Protein AF-A0A965HZ89-F1 (afdb_monomer_lite)

Sequence (149 aa):
MLPIAFQNLLEELGVTNSDVTEIRVCLGPGGFTALRSGLAYAQGLAFGLNIPVTTTTLFHLCHTNEGELLGFAQGERDIIEAVPHKDGFLKEPHLRAQKESQARRINEDENLHPRAFFQSQALTLPIKPLYVRPPDAIAPALPPWLTQT

Structure (mmCIF, N/CA/C/O backbone):
data_AF-A0A965HZ89-F1
#
_entry.id   AF-A0A965HZ89-F1
#
loop_
_atom_site.group_PDB
_atom_site.id
_atom_site.type_symbol
_atom_site.label_atom_id
_atom_site.label_alt_id
_atom_site.label_comp_id
_atom_site.label_asym_id
_atom_site.label_entity_id
_atom_site.label_seq_id
_atom_site.pdbx_PDB_ins_code
_atom_site.Cartn_x
_atom_site.Cartn_y
_atom_site.Cartn_z
_atom_site.occupancy
_atom_site.B_iso_or_equiv
_atom_site.auth_seq_id
_atom_site.auth_comp_id
_atom_site.auth_asym_id
_atom_site.auth_atom_id
_atom_site.pdbx_PDB_model_num
ATOM 1 N N . MET A 1 1 ? 4.949 14.058 5.095 1.00 77.00 1 MET A N 1
ATOM 2 C CA . MET A 1 1 ? 5.198 12.779 5.808 1.00 77.00 1 MET A CA 1
ATOM 3 C C . MET A 1 1 ? 3.875 12.038 5.973 1.00 77.00 1 MET A C 1
ATOM 5 O O . MET A 1 1 ? 2.876 12.717 6.173 1.00 77.00 1 MET A O 1
ATOM 9 N N . LEU A 1 2 ? 3.858 10.697 5.899 1.00 87.62 2 LEU A N 1
ATOM 10 C CA . LEU A 1 2 ? 2.628 9.878 5.948 1.00 87.62 2 LEU A CA 1
ATOM 11 C C . LEU A 1 2 ? 1.694 10.174 7.145 1.00 87.62 2 LEU A C 1
ATOM 13 O O . LEU A 1 2 ? 0.505 10.338 6.897 1.00 87.62 2 LEU A O 1
ATOM 17 N N . PRO A 1 3 ? 2.185 10.350 8.392 1.00 91.06 3 PRO A N 1
ATOM 18 C CA . PRO A 1 3 ? 1.315 10.673 9.527 1.00 91.06 3 PRO A CA 1
ATOM 19 C C . PRO A 1 3 ? 0.528 11.978 9.360 1.00 91.06 3 PRO A C 1
ATOM 21 O O . PRO A 1 3 ? -0.662 12.019 9.642 1.00 91.06 3 PRO A O 1
ATOM 24 N N . ILE A 1 4 ? 1.185 13.029 8.857 1.00 93.88 4 ILE A N 1
ATOM 25 C CA . ILE A 1 4 ? 0.552 14.338 8.632 1.00 93.88 4 ILE A CA 1
ATOM 26 C C . ILE A 1 4 ? -0.484 14.232 7.510 1.00 93.88 4 ILE A C 1
ATOM 28 O O . ILE A 1 4 ? -1.576 14.767 7.627 1.00 93.88 4 ILE A O 1
ATOM 32 N N . ALA A 1 5 ? -0.161 13.509 6.433 1.00 91.88 5 ALA A N 1
ATOM 33 C CA . ALA A 1 5 ? -1.090 13.318 5.322 1.00 91.88 5 ALA A CA 1
ATOM 34 C C . ALA A 1 5 ? -2.357 12.562 5.753 1.00 91.88 5 ALA A C 1
ATOM 36 O O . ALA A 1 5 ? -3.450 12.930 5.343 1.00 91.88 5 ALA A O 1
ATOM 37 N N . PHE A 1 6 ? -2.211 11.537 6.599 1.00 93.19 6 PHE A N 1
ATOM 38 C CA . PHE A 1 6 ? -3.346 10.811 7.163 1.00 93.19 6 PHE A CA 1
ATOM 39 C C . PHE A 1 6 ? -4.216 11.716 8.042 1.00 93.19 6 PHE A C 1
ATOM 41 O O . PHE A 1 6 ? -5.422 11.770 7.837 1.00 93.19 6 PHE A O 1
ATOM 48 N N . GLN A 1 7 ? -3.608 12.480 8.954 1.00 94.00 7 GLN A N 1
ATOM 49 C CA . GLN A 1 7 ? -4.340 13.400 9.827 1.00 94.00 7 GLN A CA 1
ATOM 50 C C . GLN A 1 7 ? -5.113 14.461 9.029 1.00 94.00 7 GLN A C 1
ATOM 52 O O . GLN A 1 7 ? -6.307 14.642 9.249 1.00 94.00 7 GLN A O 1
ATOM 57 N N . ASN A 1 8 ? -4.459 15.098 8.054 1.00 96.06 8 ASN A N 1
ATOM 58 C CA . ASN A 1 8 ? -5.096 16.098 7.198 1.00 96.06 8 ASN A CA 1
ATOM 59 C C . ASN A 1 8 ? -6.284 15.513 6.418 1.00 96.06 8 ASN A C 1
ATOM 61 O O . ASN A 1 8 ? -7.292 16.188 6.248 1.00 96.06 8 ASN A O 1
ATOM 65 N N . LEU A 1 9 ? -6.177 14.262 5.956 1.00 93.44 9 LEU A N 1
ATOM 66 C CA . LEU A 1 9 ? -7.258 13.589 5.236 1.00 93.44 9 LEU A CA 1
ATOM 67 C C . LEU A 1 9 ? -8.475 13.339 6.135 1.00 93.44 9 LEU A C 1
ATOM 69 O O . LEU A 1 9 ? -9.606 13.521 5.694 1.00 93.44 9 LEU A O 1
ATOM 73 N N . LEU A 1 10 ? -8.260 12.926 7.387 1.00 95.06 10 LEU A N 1
ATOM 74 C CA . LEU A 1 10 ? -9.357 12.756 8.343 1.00 95.06 10 LEU A CA 1
ATOM 75 C C . LEU A 1 10 ? -10.061 14.090 8.619 1.00 95.06 10 LEU A C 1
ATOM 77 O O . LEU A 1 10 ? -11.289 14.143 8.624 1.00 95.06 10 LEU A O 1
ATOM 81 N N . GLU A 1 11 ? -9.287 15.167 8.782 1.00 96.44 11 GLU A N 1
ATOM 82 C CA . GLU A 1 11 ? -9.807 16.523 8.985 1.00 96.44 11 GLU A CA 1
ATOM 83 C C . GLU A 1 11 ? -10.619 17.020 7.784 1.00 96.44 11 GLU A C 1
ATOM 85 O O . GLU A 1 11 ? -11.724 17.528 7.967 1.00 96.44 11 GLU A O 1
ATOM 90 N N . GLU A 1 12 ? -10.116 16.829 6.562 1.00 96.12 12 GLU A N 1
ATOM 91 C CA . GLU A 1 12 ? -10.808 17.206 5.323 1.00 96.12 12 GLU A CA 1
ATOM 92 C C . GLU A 1 12 ? -12.141 16.464 5.157 1.00 96.12 12 GLU A C 1
ATOM 94 O O . GLU A 1 12 ? -13.137 17.044 4.725 1.00 96.12 12 GLU A O 1
ATOM 99 N N . LEU A 1 13 ? -12.176 15.186 5.539 1.00 93.94 13 LEU A N 1
ATOM 100 C CA . LEU A 1 13 ? -13.372 14.348 5.470 1.00 93.94 13 LEU A CA 1
ATOM 101 C C . LEU A 1 13 ? -14.311 14.523 6.677 1.00 93.94 13 LEU A C 1
ATOM 103 O O . LEU A 1 13 ? -15.416 13.981 6.663 1.00 93.94 13 LEU A O 1
ATOM 107 N N . GLY A 1 14 ? -13.896 15.258 7.714 1.00 96.06 14 GLY A N 1
ATOM 108 C CA . GLY A 1 14 ? -14.662 15.424 8.951 1.00 96.06 14 GLY A CA 1
ATOM 109 C C . GLY A 1 14 ? -14.866 14.119 9.730 1.00 96.06 14 GLY A C 1
ATOM 110 O O . GLY A 1 14 ? -15.857 13.985 10.447 1.00 96.06 14 GLY A O 1
ATOM 111 N N . VAL A 1 15 ? -13.956 13.155 9.573 1.00 96.06 15 VAL A N 1
ATOM 112 C CA . VAL A 1 15 ? -14.000 11.845 10.237 1.00 96.06 15 VAL A CA 1
ATOM 113 C C . VAL A 1 15 ? -12.877 11.719 11.261 1.00 96.06 15 VAL A C 1
ATOM 115 O O . VAL A 1 15 ? -11.943 12.516 11.317 1.00 96.06 15 VAL A O 1
ATOM 118 N N . THR A 1 16 ? -12.964 10.697 12.097 1.00 95.31 16 THR A N 1
ATOM 119 C CA . THR A 1 16 ? -11.996 10.400 13.148 1.00 95.31 16 THR A CA 1
ATOM 120 C C . THR A 1 16 ? -11.308 9.063 12.901 1.00 95.31 16 THR A C 1
ATOM 122 O O . THR A 1 16 ? -11.727 8.252 12.078 1.00 95.31 16 THR A O 1
ATOM 125 N N . ASN A 1 17 ? -10.263 8.791 13.681 1.00 94.00 17 ASN A N 1
ATOM 126 C CA . ASN A 1 17 ? -9.600 7.488 13.705 1.00 94.00 17 ASN A CA 1
ATOM 127 C C . ASN A 1 17 ? -10.574 6.313 13.911 1.00 94.00 17 ASN A C 1
ATOM 129 O O . ASN A 1 17 ? -10.344 5.236 13.370 1.00 94.00 17 ASN A O 1
ATOM 133 N N . SER A 1 18 ? -11.651 6.520 14.674 1.00 94.25 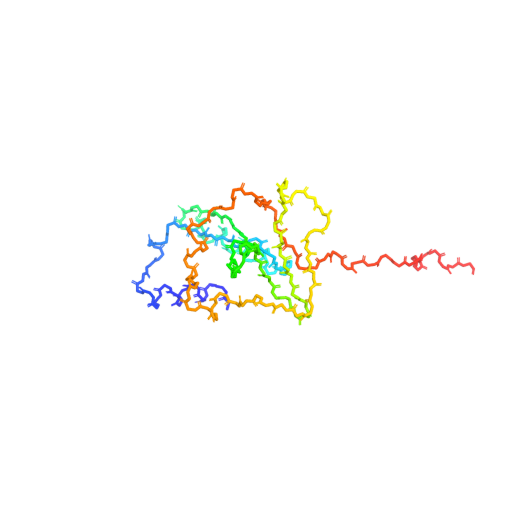18 SER A N 1
ATOM 134 C CA . SER A 1 18 ? -12.654 5.491 14.980 1.00 94.25 18 SER A CA 1
ATOM 135 C C . SER A 1 18 ? -13.523 5.115 13.779 1.00 94.25 18 SER A C 1
ATOM 137 O O . SER A 1 18 ? -14.130 4.049 13.779 1.00 94.25 18 SER A O 1
ATOM 139 N N . ASP A 1 19 ? -13.586 5.979 12.764 1.00 95.19 19 ASP A N 1
ATOM 140 C CA . ASP A 1 19 ? -14.363 5.751 11.543 1.00 95.19 19 ASP A CA 1
ATOM 141 C C . ASP A 1 19 ? -13.583 4.917 10.513 1.00 95.19 19 ASP A C 1
ATOM 143 O O . ASP A 1 19 ? -14.142 4.445 9.521 1.00 95.19 19 ASP A O 1
ATOM 147 N N . VAL A 1 20 ? -12.283 4.704 10.740 1.00 93.81 20 VAL A N 1
ATOM 148 C CA . VAL A 1 20 ? -11.438 3.874 9.883 1.00 93.81 20 VAL A CA 1
ATOM 149 C C . VAL A 1 20 ? -11.619 2.411 10.272 1.00 93.81 20 VAL A C 1
ATOM 151 O O . VAL A 1 20 ? -11.245 2.002 11.364 1.00 93.81 20 VAL A O 1
ATOM 154 N N . THR A 1 21 ? -12.156 1.601 9.360 1.00 93.88 21 THR A N 1
ATOM 155 C CA . THR A 1 21 ? -12.463 0.182 9.624 1.00 93.88 21 THR A CA 1
ATOM 156 C C . THR A 1 21 ? -11.462 -0.799 9.015 1.00 93.88 21 THR A C 1
ATOM 158 O O . THR A 1 21 ? -11.471 -1.978 9.355 1.00 93.88 21 THR A O 1
ATOM 161 N N . GLU A 1 22 ? -10.626 -0.349 8.079 1.00 90.56 22 GLU A N 1
ATOM 162 C CA . GLU A 1 22 ? -9.672 -1.179 7.336 1.00 90.56 22 GLU A CA 1
ATOM 163 C C . GLU A 1 22 ? -8.576 -0.292 6.731 1.00 90.56 22 GLU A C 1
ATOM 165 O O . GLU A 1 22 ? -8.849 0.823 6.285 1.00 90.56 22 GLU A O 1
ATOM 170 N N . ILE A 1 23 ? -7.346 -0.806 6.647 1.00 90.00 23 ILE A N 1
ATOM 171 C CA . ILE A 1 23 ? -6.281 -0.192 5.844 1.00 90.00 23 ILE A CA 1
ATOM 172 C C . ILE A 1 23 ? -5.922 -1.125 4.693 1.00 90.00 23 ILE A C 1
ATOM 174 O O . ILE A 1 23 ? -5.469 -2.248 4.907 1.00 90.00 23 ILE A O 1
ATOM 178 N N . ARG A 1 24 ? -6.067 -0.648 3.455 1.00 86.25 24 ARG A N 1
ATOM 179 C CA . ARG A 1 24 ? -5.683 -1.405 2.260 1.00 86.25 24 ARG A CA 1
ATOM 180 C C . ARG A 1 24 ? -4.394 -0.861 1.660 1.00 86.25 24 ARG A C 1
ATOM 182 O O . ARG A 1 24 ? -4.320 0.308 1.292 1.00 86.25 24 ARG A O 1
ATOM 189 N N . VAL A 1 25 ? -3.385 -1.719 1.532 1.00 85.12 25 VAL A N 1
ATOM 190 C CA . VAL A 1 25 ? -2.057 -1.352 1.019 1.00 85.12 25 VAL A CA 1
ATOM 191 C C . VAL A 1 25 ? -1.870 -1.861 -0.406 1.00 85.12 25 VAL A C 1
ATOM 193 O O . VAL A 1 25 ? -2.094 -3.035 -0.700 1.00 85.12 25 VAL A O 1
ATOM 196 N N . CYS A 1 26 ? -1.403 -0.984 -1.294 1.00 80.38 26 CYS A N 1
ATOM 197 C CA . CYS A 1 26 ? -0.944 -1.384 -2.617 1.00 80.38 26 CYS A CA 1
ATOM 198 C C . CYS A 1 26 ? 0.440 -2.048 -2.531 1.00 80.38 26 CYS A C 1
ATOM 200 O O . CYS A 1 26 ? 1.392 -1.430 -2.057 1.00 80.38 26 CYS A O 1
ATOM 202 N N . LEU A 1 27 ? 0.575 -3.274 -3.035 1.00 78.75 27 LEU A N 1
ATOM 203 C CA . LEU A 1 27 ? 1.840 -4.013 -3.106 1.00 78.75 27 LEU A CA 1
ATOM 204 C C . LEU A 1 27 ? 2.621 -3.773 -4.406 1.00 78.75 27 LEU A C 1
ATOM 206 O O . LEU A 1 27 ? 3.637 -4.422 -4.641 1.00 78.75 27 LEU A O 1
ATOM 210 N N . GLY A 1 28 ? 2.187 -2.819 -5.227 1.00 73.31 28 GLY A N 1
ATOM 211 C CA . GLY A 1 28 ? 2.886 -2.394 -6.433 1.00 73.31 28 GLY A CA 1
ATOM 212 C C . GLY A 1 28 ? 2.160 -2.749 -7.733 1.00 73.31 28 GLY A C 1
ATOM 213 O O . GLY A 1 28 ? 0.992 -3.146 -7.688 1.00 73.31 28 GLY A O 1
ATOM 214 N N . PRO A 1 29 ? 2.830 -2.589 -8.888 1.00 72.31 29 PRO A N 1
ATOM 215 C CA . PRO A 1 29 ? 4.255 -2.256 -9.032 1.00 72.31 29 PRO A CA 1
ATOM 216 C C . PRO A 1 29 ? 4.680 -0.923 -8.390 1.00 72.31 29 PRO A C 1
ATOM 218 O O . PRO A 1 29 ? 3.992 0.082 -8.511 1.00 72.31 29 PRO A O 1
ATOM 221 N N . GLY A 1 30 ? 5.811 -0.903 -7.678 1.00 74.56 30 GLY A N 1
ATOM 222 C CA . GLY A 1 30 ? 6.348 0.321 -7.067 1.00 74.56 30 GLY A CA 1
ATOM 223 C C . GLY A 1 30 ? 7.835 0.254 -6.706 1.00 74.56 30 GLY A C 1
ATOM 224 O O . GLY A 1 30 ? 8.512 -0.754 -6.921 1.00 74.56 30 GLY A O 1
ATOM 225 N N . GLY A 1 31 ? 8.361 1.350 -6.153 1.00 74.75 31 GLY A N 1
ATOM 226 C CA . GLY A 1 31 ? 9.737 1.409 -5.655 1.00 74.75 31 GLY A CA 1
ATOM 227 C C . GLY A 1 31 ? 9.929 0.555 -4.397 1.00 74.75 31 GLY A C 1
ATOM 228 O O . GLY A 1 31 ? 9.095 0.582 -3.493 1.00 74.75 31 GLY A O 1
ATOM 229 N N . PHE A 1 32 ? 11.049 -0.170 -4.313 1.00 76.62 32 PHE A N 1
ATOM 230 C CA . PHE A 1 32 ? 11.348 -1.095 -3.211 1.00 76.62 32 PHE A CA 1
ATOM 231 C C . PHE A 1 32 ? 11.228 -0.451 -1.823 1.00 76.62 32 PHE A C 1
ATOM 233 O O . PHE A 1 32 ? 10.529 -0.968 -0.949 1.00 76.62 32 PHE A O 1
ATOM 240 N N . THR A 1 33 ? 11.870 0.706 -1.641 1.00 81.50 33 THR A N 1
ATOM 241 C CA . THR A 1 33 ? 11.854 1.451 -0.377 1.00 81.50 33 THR A CA 1
ATOM 242 C C . THR A 1 33 ? 10.454 1.959 -0.051 1.00 81.50 33 THR A C 1
ATOM 244 O O . THR A 1 33 ? 9.968 1.747 1.056 1.00 81.50 33 TH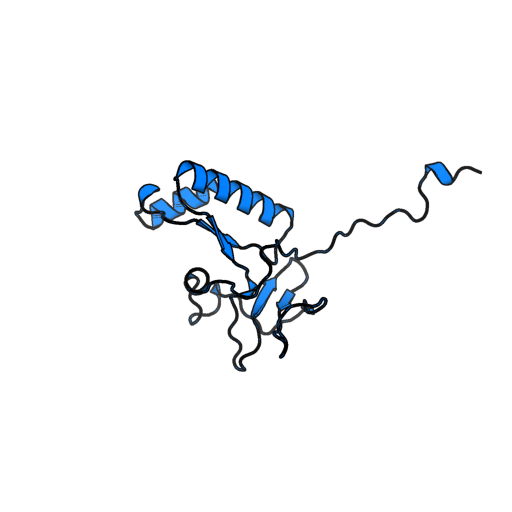R A O 1
ATOM 247 N N . ALA A 1 34 ? 9.772 2.566 -1.026 1.00 82.00 34 ALA A N 1
ATOM 248 C CA . ALA A 1 34 ? 8.449 3.151 -0.830 1.00 82.00 34 ALA A CA 1
ATOM 249 C C . ALA A 1 34 ? 7.403 2.100 -0.428 1.00 82.00 34 ALA A C 1
ATOM 251 O O . ALA A 1 34 ? 6.665 2.316 0.531 1.00 82.00 34 ALA A O 1
ATOM 252 N N . LEU A 1 35 ? 7.383 0.942 -1.101 1.00 84.06 35 LEU A N 1
ATOM 253 C CA . LEU A 1 35 ? 6.448 -0.142 -0.787 1.00 84.06 35 LEU A CA 1
ATOM 254 C C . LEU A 1 35 ? 6.662 -0.690 0.629 1.00 84.06 35 LEU A C 1
ATOM 256 O O . LEU A 1 35 ? 5.698 -0.910 1.359 1.00 84.06 35 LEU A O 1
ATOM 260 N N . ARG A 1 36 ? 7.920 -0.875 1.049 1.00 85.81 36 ARG A N 1
ATOM 261 C CA . ARG A 1 36 ? 8.231 -1.375 2.397 1.00 85.81 36 ARG A CA 1
ATOM 262 C C . ARG A 1 36 ? 7.902 -0.360 3.483 1.00 85.81 36 ARG A C 1
ATOM 264 O O . ARG A 1 36 ? 7.267 -0.722 4.468 1.00 85.81 36 ARG A O 1
ATOM 271 N N . SER A 1 37 ? 8.303 0.898 3.306 1.00 89.31 37 SER A N 1
ATOM 272 C CA . SER A 1 37 ? 8.006 1.955 4.275 1.00 89.31 37 SER A CA 1
ATOM 273 C C . SER A 1 37 ? 6.503 2.221 4.385 1.00 89.31 37 SER A C 1
ATOM 275 O O . SER A 1 37 ? 6.002 2.398 5.492 1.00 89.31 37 SER A O 1
ATOM 277 N N . GLY A 1 38 ? 5.772 2.192 3.265 1.00 89.69 38 GLY A N 1
ATOM 278 C CA . GLY A 1 38 ? 4.315 2.327 3.248 1.00 89.69 38 GLY A CA 1
ATOM 279 C C . GLY A 1 38 ? 3.609 1.179 3.971 1.00 89.69 38 GLY A C 1
ATOM 280 O O . GLY A 1 38 ? 2.754 1.429 4.818 1.00 89.69 38 GLY A O 1
ATOM 281 N N . LEU A 1 39 ? 4.012 -0.070 3.706 1.00 90.56 39 LEU A N 1
ATOM 282 C CA . LEU A 1 39 ? 3.464 -1.242 4.394 1.00 90.56 39 LEU A CA 1
ATOM 283 C C . LEU A 1 39 ? 3.751 -1.211 5.902 1.00 90.56 39 LEU A C 1
ATOM 285 O O . LEU A 1 39 ? 2.846 -1.460 6.693 1.00 90.56 39 LEU A O 1
ATOM 289 N N . ALA A 1 40 ? 4.974 -0.858 6.307 1.00 92.69 40 ALA A N 1
ATOM 290 C CA . ALA A 1 40 ? 5.339 -0.751 7.719 1.00 92.69 40 ALA A CA 1
ATOM 291 C C . ALA A 1 40 ? 4.508 0.318 8.451 1.00 92.69 40 ALA A C 1
ATOM 293 O O . ALA A 1 40 ? 4.025 0.076 9.557 1.00 92.69 40 ALA A O 1
ATOM 294 N N . TYR A 1 41 ? 4.292 1.480 7.822 1.00 94.56 41 TYR A N 1
ATOM 295 C CA . TYR A 1 41 ? 3.424 2.522 8.372 1.00 94.56 41 TYR A CA 1
ATOM 296 C C . TYR A 1 41 ? 1.974 2.040 8.518 1.00 94.56 41 TYR A C 1
ATOM 298 O O . TYR A 1 41 ? 1.387 2.192 9.586 1.00 94.56 41 TYR A O 1
ATOM 306 N N . ALA A 1 42 ? 1.418 1.410 7.478 1.00 93.50 42 ALA A N 1
ATOM 307 C CA . ALA A 1 42 ? 0.060 0.873 7.496 1.00 93.50 42 ALA A CA 1
ATOM 308 C C . ALA A 1 42 ? -0.139 -0.183 8.593 1.00 93.50 42 ALA A C 1
ATOM 310 O O . ALA A 1 42 ? -1.148 -0.154 9.290 1.00 93.50 42 ALA A O 1
ATOM 311 N N . GLN A 1 43 ? 0.834 -1.078 8.786 1.00 94.12 43 GLN A N 1
ATOM 312 C CA . GLN A 1 43 ? 0.807 -2.070 9.862 1.00 94.12 43 GLN A CA 1
ATOM 313 C C . GLN A 1 43 ? 0.827 -1.416 11.247 1.00 94.12 43 GLN A C 1
ATOM 315 O O . GLN A 1 43 ? 0.032 -1.794 12.103 1.00 94.12 43 GLN A O 1
ATOM 320 N N . GLY A 1 44 ? 1.694 -0.422 11.463 1.00 95.81 44 GLY A N 1
ATOM 321 C CA . GLY A 1 44 ? 1.754 0.306 12.733 1.00 95.81 44 GLY A CA 1
ATOM 322 C C . GLY A 1 44 ? 0.464 1.070 13.037 1.00 95.81 44 GLY A C 1
ATOM 323 O O . GLY A 1 44 ? -0.026 1.031 14.164 1.00 95.81 44 GLY A O 1
ATOM 324 N N . LEU A 1 45 ? -0.120 1.715 12.024 1.00 95.62 45 LEU A N 1
ATOM 325 C CA . LEU A 1 45 ? -1.383 2.436 12.160 1.00 95.62 45 LEU A CA 1
ATOM 326 C C . LEU A 1 45 ? -2.550 1.480 12.441 1.00 95.62 45 LEU A C 1
ATOM 328 O O . LEU A 1 45 ? -3.288 1.686 13.399 1.00 95.62 45 LEU A O 1
ATOM 332 N N . ALA A 1 46 ? -2.682 0.404 11.664 1.00 96.00 46 ALA A N 1
ATOM 333 C CA . ALA A 1 46 ? -3.729 -0.596 11.859 1.00 96.00 46 ALA A CA 1
ATOM 334 C C . ALA A 1 46 ? -3.635 -1.286 13.224 1.00 96.00 46 ALA A C 1
ATOM 336 O O . ALA A 1 46 ? -4.659 -1.537 13.854 1.00 96.00 46 ALA A O 1
ATOM 337 N N . PHE A 1 47 ? -2.414 -1.545 13.704 1.00 96.44 47 PHE A N 1
ATOM 338 C CA . PHE A 1 47 ? -2.178 -2.056 15.051 1.00 96.44 47 PHE A CA 1
ATOM 339 C C . PHE A 1 47 ? -2.703 -1.089 16.119 1.00 96.44 47 PHE A C 1
ATOM 341 O O . PHE A 1 47 ? -3.420 -1.512 17.021 1.00 96.44 47 PHE A O 1
ATOM 348 N N . GLY A 1 48 ? -2.401 0.209 15.996 1.00 95.81 48 GLY A N 1
ATOM 349 C CA . GLY A 1 48 ? -2.895 1.231 16.925 1.00 95.81 48 GLY A CA 1
ATOM 350 C C . GLY A 1 48 ? -4.416 1.417 16.895 1.00 95.81 48 GLY A C 1
ATOM 351 O O . GLY A 1 48 ? -5.004 1.760 17.917 1.00 95.81 48 GLY A O 1
ATOM 352 N N . LEU A 1 49 ? -5.050 1.166 15.747 1.00 95.69 49 LEU A N 1
ATOM 353 C CA . LEU A 1 49 ? -6.500 1.281 15.551 1.00 95.69 49 LEU A CA 1
ATOM 354 C C . LEU A 1 49 ? -7.265 -0.033 15.787 1.00 95.69 49 LEU A C 1
ATOM 356 O O . LEU A 1 49 ? -8.490 -0.020 15.825 1.00 95.69 49 LEU A O 1
ATOM 360 N N . ASN A 1 50 ? -6.564 -1.156 15.968 1.00 96.38 50 ASN A N 1
ATOM 361 C CA . ASN A 1 50 ? -7.142 -2.498 16.082 1.00 96.38 50 ASN A CA 1
ATOM 362 C C . ASN A 1 50 ? -8.048 -2.882 14.889 1.00 96.38 50 ASN A C 1
ATOM 364 O O . ASN A 1 50 ? -9.160 -3.382 15.064 1.00 96.38 50 ASN A O 1
ATOM 368 N N . ILE A 1 51 ? -7.561 -2.652 13.667 1.00 96.06 51 ILE A N 1
ATOM 369 C CA . ILE A 1 51 ? -8.285 -2.917 12.410 1.00 96.06 51 ILE A CA 1
ATOM 370 C C . ILE A 1 51 ? -7.475 -3.803 11.453 1.00 96.06 51 ILE A C 1
ATOM 372 O O . ILE A 1 51 ? -6.247 -3.865 11.557 1.00 96.06 51 ILE A O 1
ATOM 376 N N . PRO A 1 52 ? -8.122 -4.510 10.507 1.00 92.69 52 PRO A N 1
ATOM 377 C CA . PRO A 1 52 ? -7.417 -5.335 9.534 1.00 92.69 52 PRO A CA 1
ATOM 378 C C . PRO A 1 52 ? -6.579 -4.511 8.546 1.00 92.69 52 PRO A C 1
ATOM 380 O O . PRO A 1 52 ? -6.962 -3.420 8.117 1.00 92.69 52 PRO A O 1
ATOM 383 N N . VAL A 1 53 ? -5.463 -5.110 8.116 1.00 89.69 53 VAL A N 1
ATOM 384 C CA . VAL A 1 53 ? -4.713 -4.686 6.929 1.00 89.69 53 VAL A CA 1
ATOM 385 C C . VAL A 1 53 ? -4.981 -5.668 5.801 1.00 89.69 53 VAL A C 1
ATOM 387 O O . VAL A 1 53 ? -4.733 -6.865 5.948 1.00 89.69 53 VAL A O 1
ATOM 390 N N . THR A 1 54 ? -5.433 -5.168 4.657 1.00 85.69 54 THR A N 1
ATOM 391 C CA . THR A 1 54 ? -5.555 -5.957 3.427 1.00 85.69 54 THR A CA 1
ATOM 392 C C . THR A 1 54 ? -4.595 -5.448 2.363 1.00 85.69 54 THR A C 1
ATOM 394 O O . THR A 1 54 ? -3.994 -4.376 2.479 1.00 85.69 54 THR A O 1
ATOM 397 N N . THR A 1 55 ? -4.407 -6.245 1.317 1.00 78.69 55 THR A N 1
ATOM 398 C CA . THR A 1 55 ? -3.474 -5.927 0.238 1.00 78.69 55 THR A CA 1
ATOM 399 C C . THR A 1 55 ? -4.158 -6.002 -1.114 1.00 78.69 55 THR A C 1
ATOM 401 O O . THR A 1 55 ? -5.164 -6.686 -1.296 1.00 78.69 55 THR A O 1
ATOM 404 N N . THR A 1 56 ? -3.619 -5.251 -2.060 1.00 75.50 56 THR A N 1
ATOM 405 C CA . THR A 1 56 ? -4.081 -5.189 -3.445 1.00 75.50 56 THR A CA 1
ATOM 406 C C . THR A 1 56 ? -2.915 -4.733 -4.326 1.00 75.50 56 THR A C 1
ATOM 408 O O . THR A 1 56 ? -1.808 -4.512 -3.829 1.00 75.50 56 THR A O 1
ATOM 411 N N . THR A 1 57 ? -3.124 -4.590 -5.628 1.00 71.88 57 THR A N 1
ATOM 412 C CA . THR A 1 57 ? -2.075 -4.216 -6.586 1.00 71.88 57 THR A CA 1
ATOM 413 C C . THR A 1 57 ? -2.573 -3.099 -7.508 1.00 71.88 57 THR A C 1
ATOM 415 O O . THR A 1 57 ? -3.778 -2.965 -7.725 1.00 71.88 57 THR A O 1
ATOM 418 N N . LEU A 1 58 ? -1.667 -2.304 -8.094 1.00 67.44 58 LEU A N 1
ATOM 419 C CA . LEU A 1 58 ? -2.028 -1.337 -9.150 1.00 67.44 58 LEU A CA 1
ATOM 420 C C . LEU A 1 58 ? -2.529 -2.046 -10.416 1.00 67.44 58 LEU A C 1
ATOM 422 O O . LEU A 1 58 ? -3.143 -1.422 -11.276 1.00 67.44 58 LEU A O 1
ATOM 426 N N . PHE A 1 59 ? -2.325 -3.359 -10.507 1.00 59.72 59 PHE A N 1
ATOM 427 C CA . PHE A 1 59 ? -2.833 -4.191 -11.583 1.00 59.72 59 PHE A CA 1
ATOM 428 C C . PHE A 1 59 ? -4.357 -4.402 -11.581 1.00 59.72 59 PHE A C 1
ATOM 430 O O . PHE A 1 59 ? -4.942 -4.902 -12.533 1.00 59.72 59 PHE A O 1
ATOM 437 N N . HIS A 1 60 ? -5.070 -3.942 -10.558 1.00 55.16 60 HIS A N 1
ATOM 438 C CA . HIS A 1 60 ? -6.539 -3.930 -10.611 1.00 55.16 60 HIS A CA 1
ATOM 439 C C . HIS A 1 60 ? -7.130 -2.743 -11.349 1.00 55.16 60 HIS A C 1
ATOM 441 O O . HIS A 1 60 ? -8.347 -2.639 -11.482 1.00 55.16 60 HIS A O 1
ATOM 447 N N . LEU A 1 61 ? -6.285 -1.810 -11.768 1.00 51.81 61 LEU A N 1
ATOM 448 C CA . LEU A 1 61 ? -6.725 -0.501 -12.190 1.00 51.81 61 LEU A CA 1
ATOM 449 C C . LEU A 1 61 ? -6.366 -0.312 -13.652 1.00 51.81 61 LEU A C 1
ATOM 451 O O . LEU A 1 61 ? -5.400 0.376 -13.952 1.00 51.81 61 LEU A O 1
ATOM 455 N N . CYS A 1 62 ? -7.117 -0.945 -14.550 1.00 50.84 62 CYS A N 1
ATOM 456 C CA . CYS A 1 62 ? -7.201 -0.541 -15.950 1.00 50.84 62 CYS A CA 1
ATOM 457 C C . CYS A 1 62 ? -8.502 -1.055 -16.572 1.00 50.84 62 CYS A C 1
ATOM 459 O O . CYS A 1 62 ? -8.891 -2.207 -16.393 1.00 50.84 62 CYS A O 1
ATOM 461 N N . HIS A 1 63 ? -9.141 -0.176 -17.336 1.00 42.12 63 HIS A N 1
ATOM 462 C CA . HIS A 1 63 ? -10.098 -0.517 -18.373 1.00 42.12 63 HIS A CA 1
ATOM 463 C C . HIS A 1 63 ? -9.478 -0.019 -19.680 1.00 42.12 63 HIS A C 1
ATOM 465 O O . HIS A 1 63 ? -9.151 1.161 -19.787 1.00 42.12 63 HIS A O 1
ATOM 471 N N . THR A 1 64 ? -9.255 -0.899 -20.653 1.00 43.84 64 THR A N 1
ATOM 472 C CA . THR A 1 64 ? -9.007 -0.480 -22.038 1.00 43.84 64 THR A CA 1
ATOM 473 C C . THR A 1 64 ? -10.286 -0.671 -22.838 1.00 43.84 64 THR A C 1
ATOM 475 O O . THR A 1 64 ? -11.055 -1.596 -22.570 1.00 43.84 64 THR A O 1
ATOM 478 N N . ASN A 1 65 ? -10.480 0.181 -23.851 1.00 39.62 65 ASN A N 1
ATOM 479 C CA . ASN A 1 65 ? -11.609 0.162 -24.794 1.00 39.62 65 ASN A CA 1
ATOM 480 C C . ASN A 1 65 ? -11.818 -1.186 -25.523 1.00 39.62 65 ASN A C 1
ATOM 482 O O . ASN A 1 65 ? -12.806 -1.339 -26.234 1.00 39.62 65 ASN A O 1
ATOM 486 N N . GLU A 1 66 ? -10.921 -2.162 -25.350 1.00 45.16 66 GLU A N 1
ATOM 487 C CA . GLU A 1 66 ? -10.949 -3.468 -26.021 1.00 45.16 66 GLU A CA 1
ATOM 488 C C . GLU A 1 66 ? -10.799 -4.662 -25.053 1.00 45.16 66 GLU A C 1
ATOM 490 O O . GLU A 1 66 ? -10.660 -5.800 -25.490 1.00 45.16 66 GLU A O 1
ATOM 495 N N . GLY A 1 67 ? -10.874 -4.437 -23.733 1.00 47.72 67 GLY A N 1
ATOM 496 C CA . GLY A 1 67 ? -11.023 -5.520 -22.750 1.00 47.72 67 GLY A CA 1
ATOM 497 C C . GLY A 1 67 ? -9.743 -6.216 -22.270 1.00 47.72 67 GLY A C 1
ATOM 498 O O . GLY A 1 67 ? -9.846 -7.154 -21.483 1.00 47.72 67 GLY A O 1
ATOM 499 N N . GLU A 1 68 ? -8.548 -5.756 -22.647 1.00 53.69 68 GLU A N 1
ATOM 500 C CA . GLU A 1 68 ? -7.287 -6.314 -22.136 1.00 53.69 68 GLU A CA 1
ATOM 501 C C . GLU A 1 68 ? -6.285 -5.220 -21.738 1.00 53.69 68 GLU A C 1
ATOM 503 O O . GLU A 1 68 ? -5.518 -4.715 -22.553 1.00 53.69 68 GLU A O 1
ATOM 508 N N . LEU A 1 69 ? -6.289 -4.861 -20.452 1.00 49.84 69 LEU A N 1
ATOM 509 C CA . LEU A 1 69 ? -5.128 -4.373 -19.701 1.00 49.84 69 LEU A CA 1
ATOM 510 C C . LEU A 1 69 ? -5.461 -4.503 -18.212 1.00 49.84 69 LEU A C 1
ATOM 512 O O . LEU A 1 69 ? -6.438 -3.921 -17.750 1.00 49.84 69 LEU A O 1
ATOM 516 N N . LEU A 1 70 ? -4.657 -5.253 -17.456 1.00 53.44 70 LEU A N 1
ATOM 517 C CA . LEU A 1 70 ? -4.812 -5.426 -16.007 1.00 53.44 70 LEU A CA 1
ATOM 518 C C . LEU A 1 70 ? -3.753 -4.595 -15.269 1.00 53.44 70 LEU A C 1
ATOM 520 O O . LEU A 1 70 ? -3.050 -5.064 -14.395 1.00 53.44 70 LEU A O 1
ATOM 524 N N . GLY A 1 71 ? -3.623 -3.329 -15.652 1.00 57.12 71 GLY A N 1
ATOM 525 C CA . GLY A 1 71 ? -2.996 -2.262 -14.878 1.00 57.12 71 GLY A CA 1
ATOM 526 C C . GLY A 1 71 ? -1.588 -1.838 -15.274 1.00 57.12 71 GLY A C 1
ATOM 527 O O . GLY A 1 71 ? -0.866 -2.486 -16.033 1.00 57.12 71 GLY A O 1
ATOM 528 N N . PHE A 1 72 ? -1.247 -0.668 -14.746 1.00 58.47 72 PHE A N 1
ATOM 529 C CA . PHE A 1 72 ? -0.182 0.201 -15.222 1.00 58.47 72 PHE A CA 1
ATOM 530 C C . PHE A 1 72 ? 0.534 0.841 -14.025 1.00 58.47 72 PHE A C 1
ATOM 532 O O . PHE A 1 72 ? -0.110 1.254 -13.058 1.00 58.47 72 PHE A O 1
ATOM 539 N N . ALA A 1 73 ? 1.860 0.968 -14.092 1.00 61.38 73 ALA A N 1
ATOM 540 C CA . ALA A 1 73 ? 2.598 1.883 -13.227 1.00 61.38 73 ALA A CA 1
ATOM 541 C C . ALA A 1 73 ? 3.689 2.623 -13.987 1.00 61.38 73 ALA A C 1
ATOM 543 O O . ALA A 1 73 ? 4.457 2.035 -14.743 1.00 61.38 73 ALA A O 1
ATOM 544 N N . GLN A 1 74 ? 3.796 3.918 -13.715 1.00 57.91 74 GLN A N 1
ATOM 545 C CA . GLN A 1 74 ? 4.848 4.765 -14.248 1.00 57.91 74 GLN A CA 1
ATOM 546 C C . GLN A 1 74 ? 6.016 4.834 -13.257 1.00 57.91 74 GLN A C 1
ATOM 548 O O . GLN A 1 74 ? 5.865 5.328 -12.139 1.00 57.91 74 GLN A O 1
ATOM 553 N N . GLY A 1 75 ? 7.182 4.336 -13.663 1.00 59.06 75 GLY A N 1
ATOM 554 C CA . GLY A 1 75 ? 8.461 4.663 -13.036 1.00 59.06 75 GLY A CA 1
ATOM 555 C C . GLY A 1 75 ? 9.024 5.986 -13.569 1.00 59.06 75 GLY A C 1
ATOM 556 O O . GLY A 1 75 ? 8.447 6.611 -14.453 1.00 59.06 75 GLY A O 1
ATOM 557 N N . GLU A 1 76 ? 10.188 6.415 -13.069 1.00 56.56 76 GLU A N 1
ATOM 558 C CA . GLU A 1 76 ? 10.833 7.669 -13.511 1.00 56.56 76 GLU A CA 1
ATOM 559 C C . GLU A 1 76 ? 11.191 7.697 -15.010 1.00 56.56 76 GLU A C 1
ATOM 561 O O . GLU A 1 76 ? 11.343 8.777 -15.575 1.00 56.56 76 GLU A O 1
ATOM 566 N N . ARG A 1 77 ? 11.368 6.531 -15.650 1.00 51.84 77 ARG A N 1
ATOM 567 C CA . ARG A 1 77 ? 11.797 6.415 -17.061 1.00 51.84 77 ARG A CA 1
ATOM 568 C C . ARG A 1 77 ? 10.993 5.425 -17.899 1.00 51.84 77 ARG A C 1
ATOM 570 O O . ARG A 1 77 ? 11.016 5.539 -19.119 1.00 51.84 77 ARG A O 1
ATOM 577 N N . ASP A 1 78 ? 10.294 4.496 -17.254 1.00 56.75 78 ASP A N 1
ATOM 578 C CA . ASP A 1 78 ? 9.633 3.373 -17.912 1.00 56.75 78 ASP A CA 1
ATOM 579 C C . ASP A 1 78 ? 8.205 3.217 -17.389 1.00 56.75 78 ASP A C 1
ATOM 581 O O . ASP A 1 78 ? 7.926 3.443 -16.208 1.00 56.75 78 ASP A O 1
ATOM 585 N N . ILE A 1 79 ? 7.309 2.801 -18.273 1.00 61.81 79 ILE A N 1
ATOM 586 C CA . ILE A 1 79 ? 5.932 2.433 -17.966 1.00 61.81 79 ILE A CA 1
ATOM 587 C C . ILE A 1 79 ? 5.855 0.911 -17.904 1.00 61.81 79 ILE A C 1
ATOM 589 O O . ILE A 1 79 ? 6.245 0.245 -18.856 1.00 61.81 79 ILE A O 1
ATOM 593 N N . ILE A 1 80 ? 5.341 0.357 -16.808 1.00 63.72 80 ILE A N 1
ATOM 594 C CA . ILE A 1 80 ? 5.117 -1.081 -16.649 1.00 63.72 80 ILE A CA 1
ATOM 595 C C . ILE A 1 80 ? 3.641 -1.388 -16.862 1.00 63.72 80 ILE A C 1
ATOM 597 O O . ILE A 1 80 ? 2.798 -0.920 -16.099 1.00 63.72 80 ILE A O 1
ATOM 601 N N . GLU A 1 81 ? 3.356 -2.230 -17.849 1.00 63.72 81 GLU A N 1
ATOM 602 C CA . GLU A 1 81 ? 2.022 -2.750 -18.152 1.00 63.72 81 GLU A CA 1
ATOM 603 C C . GLU A 1 81 ? 1.918 -4.242 -17.814 1.00 63.72 81 GLU A C 1
ATOM 605 O O . GLU A 1 81 ? 2.858 -5.009 -18.060 1.00 63.72 81 GLU A O 1
ATOM 610 N N . ALA A 1 82 ? 0.756 -4.660 -17.297 1.00 62.62 82 ALA A N 1
ATOM 611 C CA . ALA A 1 82 ? 0.379 -6.065 -17.154 1.00 62.62 82 ALA A CA 1
ATOM 612 C C . ALA A 1 82 ? -0.749 -6.438 -18.123 1.00 62.62 82 ALA A C 1
ATOM 614 O O . ALA A 1 82 ? -1.861 -5.912 -18.052 1.00 62.62 82 ALA A O 1
ATOM 615 N N . VAL A 1 83 ? -0.471 -7.400 -19.003 1.00 57.28 83 VAL A N 1
ATOM 616 C CA . VAL A 1 83 ? -1.423 -7.898 -20.005 1.00 57.28 83 VAL A CA 1
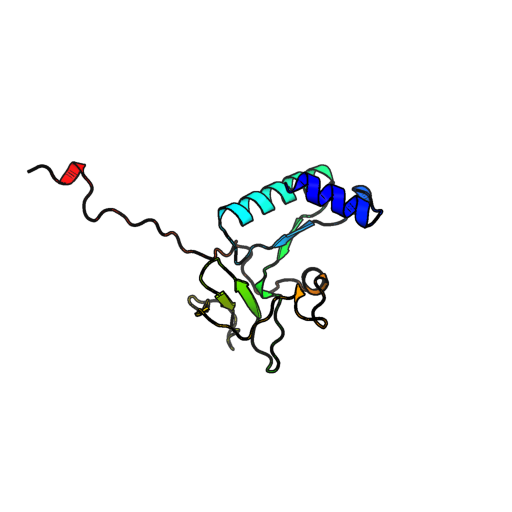ATOM 617 C C . VAL A 1 83 ? -1.904 -9.300 -19.600 1.00 57.28 83 VAL A C 1
ATOM 619 O O . VAL A 1 83 ? -1.056 -10.158 -19.330 1.00 57.28 83 VAL A O 1
ATOM 622 N N . PRO A 1 84 ? -3.226 -9.561 -19.514 1.00 51.69 84 PRO A N 1
ATOM 623 C CA . PRO A 1 84 ? -3.744 -10.903 -19.237 1.00 51.69 84 PRO A CA 1
ATOM 624 C C . PRO A 1 84 ? -3.419 -11.894 -20.370 1.00 51.69 84 PRO A C 1
ATOM 626 O O . PRO A 1 84 ? -3.335 -11.517 -21.533 1.00 51.69 84 PRO A O 1
ATOM 629 N N . HIS A 1 85 ? -3.254 -13.179 -20.034 1.00 51.84 85 HIS A N 1
ATOM 630 C CA . HIS A 1 85 ? -3.160 -14.280 -21.004 1.00 51.84 85 HIS A CA 1
ATOM 631 C C . HIS A 1 85 ? -4.285 -15.295 -20.764 1.00 51.84 85 HIS A C 1
ATOM 633 O O . HIS A 1 85 ? -4.772 -15.441 -19.640 1.00 51.84 85 HIS A O 1
ATOM 639 N N . LYS A 1 86 ? -4.645 -16.050 -21.809 1.00 46.06 86 LYS A N 1
ATOM 640 C CA . LYS A 1 86 ? -5.743 -17.039 -21.831 1.00 46.06 86 LYS A CA 1
ATOM 641 C C . LYS A 1 86 ? -5.650 -18.140 -20.758 1.00 46.06 86 LYS A C 1
ATOM 643 O O . LYS A 1 86 ? -6.673 -18.712 -20.406 1.00 46.06 86 LYS A O 1
ATOM 648 N N . ASP A 1 87 ? -4.458 -18.385 -20.209 1.00 46.03 87 ASP A N 1
ATOM 649 C CA . ASP A 1 87 ? -4.169 -19.445 -19.224 1.00 46.03 87 ASP A CA 1
ATOM 650 C C . ASP A 1 87 ? -3.871 -18.901 -17.805 1.00 46.03 8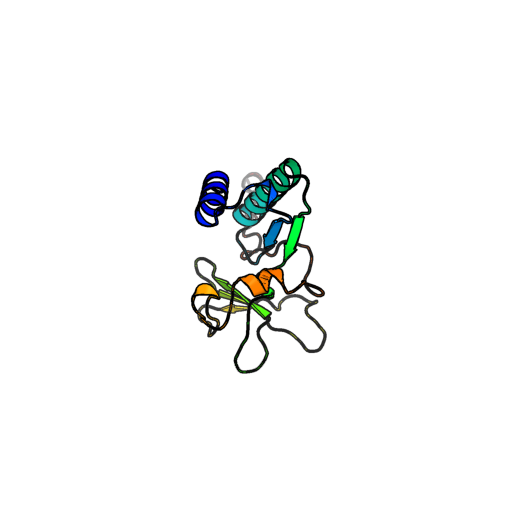7 ASP A C 1
ATOM 652 O O . ASP A 1 87 ? -3.421 -19.638 -16.926 1.00 46.03 87 ASP A O 1
ATOM 656 N N . GLY A 1 88 ? -4.100 -17.603 -17.565 1.00 48.28 88 GLY A N 1
ATOM 657 C CA . GLY A 1 88 ? -3.782 -16.918 -16.305 1.00 48.28 88 GLY A CA 1
ATOM 658 C C . GLY A 1 88 ? -2.390 -16.259 -16.264 1.00 48.28 88 GLY A C 1
ATOM 659 O O . GLY A 1 88 ? -1.597 -16.355 -17.195 1.00 48.28 88 GLY A O 1
ATOM 660 N N . PHE A 1 89 ? -2.096 -15.549 -15.166 1.00 50.31 89 PHE A N 1
ATOM 661 C CA . PHE A 1 89 ? -0.963 -14.607 -15.019 1.00 50.31 89 PHE A CA 1
ATOM 662 C C . PHE A 1 89 ? 0.392 -15.244 -14.622 1.00 50.31 89 PHE A C 1
ATOM 664 O O . PHE A 1 89 ? 1.324 -14.535 -14.249 1.00 50.31 89 PHE A O 1
ATOM 671 N N . LEU A 1 90 ? 0.511 -16.577 -14.615 1.00 46.38 90 LEU A N 1
ATOM 672 C CA . LEU A 1 90 ? 1.459 -17.293 -13.740 1.00 46.38 90 LEU A CA 1
ATOM 673 C C . LEU A 1 90 ? 2.809 -17.734 -14.348 1.00 46.38 90 LEU A C 1
ATOM 675 O O . LEU A 1 90 ? 3.406 -18.681 -13.835 1.00 46.38 90 LEU A O 1
ATOM 679 N N . LYS A 1 91 ? 3.362 -17.057 -15.365 1.00 44.69 91 LYS A N 1
ATOM 680 C CA . LYS A 1 91 ? 4.785 -17.240 -15.739 1.00 44.69 91 LYS A CA 1
ATOM 681 C C . LYS A 1 91 ? 5.466 -15.921 -16.118 1.00 44.69 91 LYS A C 1
ATOM 683 O O . LYS A 1 91 ? 4.900 -15.106 -16.827 1.00 44.69 91 LYS A O 1
ATOM 688 N N . GLU A 1 92 ? 6.688 -15.688 -15.640 1.00 40.44 92 GLU A N 1
ATOM 689 C CA . GLU A 1 92 ? 7.541 -14.614 -16.174 1.00 40.44 92 GLU A CA 1
ATOM 690 C C . GLU A 1 92 ? 7.876 -14.882 -17.660 1.00 40.44 92 GLU A C 1
ATOM 692 O O . GLU A 1 92 ? 8.015 -16.055 -18.024 1.00 40.44 92 GLU A O 1
ATOM 697 N N . PRO A 1 93 ? 8.043 -13.850 -18.521 1.00 49.84 93 PRO A N 1
ATOM 698 C CA . PRO A 1 93 ? 8.041 -12.413 -18.248 1.00 49.84 93 PRO A CA 1
ATOM 699 C C . PRO A 1 93 ? 6.847 -11.718 -18.942 1.00 49.84 93 PRO A C 1
ATOM 701 O O . PRO A 1 93 ? 6.882 -11.441 -20.140 1.00 49.84 93 PRO A O 1
ATOM 704 N N . HIS A 1 94 ? 5.771 -11.423 -18.208 1.00 56.06 94 HIS A N 1
ATOM 705 C CA . HIS A 1 94 ? 4.596 -10.719 -18.761 1.00 56.06 94 HIS A CA 1
ATOM 706 C C . HIS A 1 94 ? 4.489 -9.248 -18.327 1.00 56.06 94 HIS A C 1
ATOM 708 O O . HIS A 1 94 ? 3.506 -8.582 -18.637 1.00 56.06 94 HIS A O 1
ATOM 714 N N . LEU A 1 95 ? 5.516 -8.728 -17.649 1.00 56.16 95 LEU A N 1
ATOM 715 C CA . LEU A 1 95 ? 5.687 -7.298 -17.401 1.00 56.16 95 LEU A CA 1
ATOM 716 C C . LEU A 1 95 ? 6.344 -6.678 -18.627 1.00 56.16 95 LEU A C 1
ATOM 718 O O . LEU A 1 95 ? 7.488 -7.011 -18.948 1.00 56.16 95 LEU A O 1
ATOM 722 N N . ARG A 1 96 ? 5.636 -5.785 -19.316 1.00 59.00 96 ARG A N 1
ATOM 723 C CA . ARG A 1 96 ? 6.217 -5.029 -20.427 1.00 59.00 96 ARG A CA 1
ATOM 724 C C . ARG A 1 96 ? 6.580 -3.643 -19.929 1.00 59.00 96 ARG A C 1
ATOM 726 O O . ARG A 1 96 ? 5.698 -2.855 -19.605 1.00 59.00 96 ARG A O 1
ATOM 733 N N . ALA A 1 97 ? 7.881 -3.378 -19.853 1.00 59.56 97 ALA A N 1
ATOM 734 C CA . ALA A 1 97 ? 8.392 -2.027 -19.703 1.00 59.56 97 ALA A CA 1
ATOM 735 C C . ALA A 1 97 ? 8.387 -1.360 -21.087 1.00 59.56 97 ALA A C 1
ATOM 737 O O . ALA A 1 97 ? 9.094 -1.807 -21.991 1.00 59.56 97 ALA A O 1
ATOM 738 N N . GLN A 1 98 ? 7.567 -0.330 -21.265 1.00 62.53 98 GLN A N 1
ATOM 739 C CA . GLN A 1 98 ? 7.463 0.451 -22.496 1.00 62.53 98 GLN A CA 1
ATOM 740 C C . GLN A 1 98 ? 7.747 1.927 -22.200 1.00 62.53 98 GLN A C 1
ATOM 742 O O . GLN A 1 98 ? 7.580 2.391 -21.074 1.00 62.53 98 GLN A O 1
ATOM 747 N N . LYS A 1 99 ? 8.19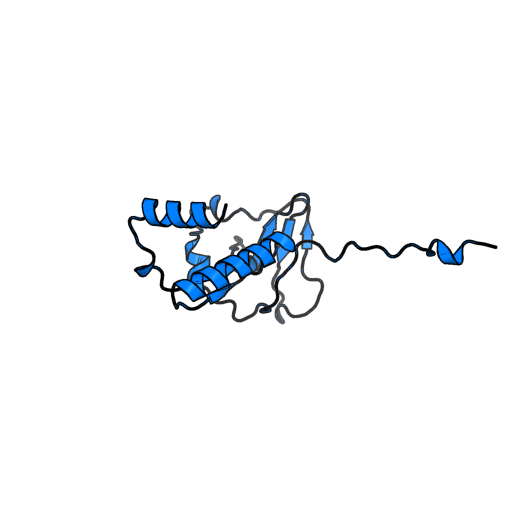7 2.681 -23.206 1.00 56.78 99 LYS A N 1
ATOM 748 C CA . LYS A 1 99 ? 8.416 4.134 -23.067 1.00 56.78 99 LYS A CA 1
ATOM 749 C C . LYS A 1 99 ? 7.138 4.948 -23.263 1.00 56.78 99 LYS A C 1
ATOM 751 O O . LYS A 1 99 ? 7.029 6.045 -22.729 1.00 56.78 99 LYS A O 1
ATOM 756 N N . GLU A 1 100 ? 6.187 4.403 -24.014 1.00 61.44 100 GLU A N 1
ATOM 757 C CA . GLU A 1 100 ? 4.910 5.027 -24.351 1.00 61.44 100 GLU A CA 1
ATOM 758 C C . GLU A 1 100 ? 3.786 4.018 -24.098 1.00 61.44 100 GLU A C 1
ATOM 760 O O . GLU A 1 100 ? 3.977 2.817 -24.284 1.00 61.44 100 GLU A O 1
ATOM 765 N N . SER A 1 101 ? 2.631 4.504 -23.647 1.00 63.31 101 SER A N 1
ATOM 766 C CA . SER A 1 101 ? 1.458 3.690 -23.328 1.00 63.31 101 SER A CA 1
ATOM 767 C C . SER A 1 101 ? 0.184 4.479 -23.618 1.00 63.31 101 SER A C 1
ATOM 769 O O . SER A 1 101 ? 0.154 5.697 -23.446 1.00 63.31 101 SER A O 1
ATOM 771 N N . GLN A 1 102 ? -0.873 3.781 -24.041 1.00 61.94 102 GLN A N 1
ATOM 772 C CA . GLN A 1 102 ? -2.222 4.353 -24.130 1.00 61.94 102 GLN A CA 1
ATOM 773 C C . GLN A 1 102 ? -2.954 4.344 -22.776 1.00 61.94 102 GLN A C 1
ATOM 775 O O . GLN A 1 102 ? -4.048 4.901 -22.670 1.00 61.94 102 GLN A O 1
ATOM 780 N N . ALA A 1 103 ? -2.374 3.718 -21.745 1.00 59.88 103 ALA A N 1
ATOM 781 C CA . ALA A 1 103 ? -2.923 3.711 -20.399 1.00 59.88 103 ALA A CA 1
ATOM 782 C C . ALA A 1 103 ? -2.903 5.126 -19.806 1.00 59.88 103 ALA A C 1
ATOM 784 O O . ALA A 1 103 ? -1.911 5.850 -19.900 1.00 59.88 103 ALA A O 1
ATOM 785 N N . ARG A 1 104 ? -4.010 5.510 -19.172 1.00 57.41 104 ARG A N 1
ATOM 786 C CA . ARG A 1 104 ? -4.150 6.789 -18.468 1.00 57.41 104 ARG A CA 1
ATOM 787 C C . ARG A 1 104 ? -4.054 6.566 -16.970 1.00 57.41 104 ARG A C 1
ATOM 789 O O . ARG A 1 104 ? -4.395 5.488 -16.476 1.00 57.41 104 ARG A O 1
ATOM 796 N N . ARG A 1 105 ? -3.611 7.580 -16.220 1.00 60.28 105 ARG A N 1
ATOM 797 C CA . ARG A 1 105 ? -3.708 7.500 -14.759 1.00 60.28 105 ARG A CA 1
ATOM 798 C C . ARG A 1 105 ? -5.183 7.517 -14.368 1.00 60.28 105 ARG A C 1
ATOM 800 O O . ARG A 1 105 ? -5.981 8.217 -14.972 1.00 60.28 105 ARG A O 1
ATOM 807 N N . ILE A 1 106 ? -5.532 6.802 -13.303 1.00 60.03 106 ILE A N 1
ATOM 808 C CA . ILE A 1 106 ? -6.910 6.756 -12.776 1.00 60.03 106 ILE A CA 1
ATOM 809 C C . ILE A 1 106 ? -7.426 8.162 -12.472 1.00 60.03 106 ILE A C 1
ATOM 811 O O . ILE A 1 106 ? -8.557 8.490 -12.787 1.00 60.03 106 ILE A O 1
ATOM 815 N N . ASN A 1 107 ? -6.564 9.016 -11.918 1.00 57.44 107 ASN A N 1
ATOM 816 C CA . ASN A 1 107 ? -6.917 10.394 -11.583 1.00 57.44 107 ASN A CA 1
ATOM 817 C C . ASN A 1 107 ? -7.112 11.293 -12.823 1.00 57.44 107 ASN A C 1
ATOM 819 O O . ASN A 1 107 ? -7.465 12.456 -12.666 1.00 57.44 107 ASN A O 1
ATOM 823 N N . GLU A 1 108 ? -6.835 10.788 -14.027 1.00 63.56 108 GLU A N 1
ATOM 824 C CA . GLU A 1 108 ? -6.976 11.492 -15.308 1.00 63.56 108 GLU A CA 1
ATOM 825 C C . GLU A 1 108 ? -8.187 10.983 -16.119 1.00 63.56 108 GLU A C 1
ATOM 827 O O . GLU A 1 108 ? -8.446 11.495 -17.208 1.00 63.56 108 GLU A O 1
ATOM 832 N N . ASP A 1 109 ? -8.930 9.989 -15.614 1.00 62.78 109 ASP A N 1
ATOM 833 C CA . ASP A 1 109 ? -10.127 9.437 -16.256 1.00 62.78 109 ASP A CA 1
ATOM 834 C C . ASP A 1 109 ? -11.350 9.594 -15.344 1.00 62.78 109 ASP A C 1
ATOM 836 O O . ASP A 1 109 ? -11.464 8.953 -14.300 1.00 62.78 109 ASP A O 1
ATOM 840 N N . GLU A 1 110 ? -12.295 10.439 -15.760 1.00 61.72 110 GLU A N 1
ATOM 841 C CA . GLU A 1 110 ? -13.521 10.741 -15.011 1.00 61.72 110 GLU A CA 1
ATOM 842 C C . GLU A 1 110 ? -14.431 9.515 -14.814 1.00 61.72 110 GLU A C 1
ATOM 844 O O . GLU A 1 110 ? -15.245 9.489 -13.890 1.00 61.72 110 GLU A O 1
ATOM 849 N N . ASN A 1 111 ? -14.281 8.474 -15.642 1.00 57.97 111 ASN A N 1
ATOM 850 C CA . ASN A 1 111 ? -15.051 7.235 -15.530 1.00 57.97 111 ASN A CA 1
ATOM 851 C C . ASN A 1 111 ? -14.419 6.233 -14.549 1.00 57.97 111 ASN A C 1
ATOM 853 O O . ASN A 1 111 ? -15.057 5.241 -14.184 1.00 57.97 111 ASN A O 1
ATOM 857 N N . LEU A 1 112 ? -13.178 6.470 -14.104 1.00 56.78 112 LEU A N 1
ATOM 858 C CA . LEU A 1 112 ? -12.448 5.596 -13.189 1.00 56.78 112 LEU A CA 1
ATOM 859 C C . LEU A 1 112 ? -12.381 6.213 -11.792 1.00 56.78 112 LEU A C 1
ATOM 861 O O . LEU A 1 112 ? -11.516 7.015 -11.458 1.00 56.78 112 LEU A O 1
ATOM 865 N N . HIS A 1 113 ? -13.282 5.773 -10.917 1.00 61.72 113 HIS A N 1
ATOM 866 C CA . HIS A 1 113 ? -13.277 6.229 -9.532 1.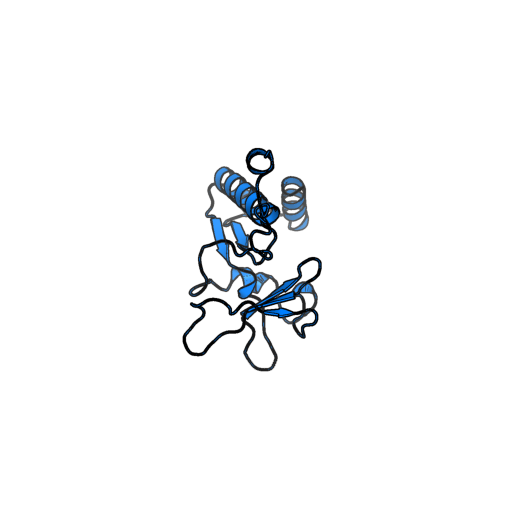00 61.72 113 HIS A CA 1
ATOM 867 C C . HIS A 1 113 ? -12.233 5.451 -8.699 1.00 61.72 113 HIS A C 1
ATOM 869 O O . HIS A 1 113 ? -12.292 4.216 -8.677 1.00 61.72 113 HIS A O 1
ATOM 875 N N . PRO A 1 114 ? -11.354 6.107 -7.905 1.00 62.28 114 PRO A N 1
ATOM 876 C CA . PRO A 1 114 ? -10.355 5.439 -7.052 1.00 62.28 114 PRO A CA 1
ATOM 877 C C . PRO A 1 114 ? -10.932 4.372 -6.109 1.00 62.28 114 PRO A C 1
ATOM 879 O O . PRO A 1 114 ? -10.256 3.420 -5.729 1.00 62.28 114 PRO A O 1
ATOM 882 N N . ARG A 1 115 ? -12.225 4.479 -5.781 1.00 63.28 115 ARG A N 1
ATOM 883 C CA . ARG A 1 115 ? -12.995 3.466 -5.029 1.00 63.28 115 ARG A CA 1
ATOM 884 C C . ARG A 1 115 ? -12.980 2.070 -5.667 1.00 63.28 115 ARG A C 1
ATOM 886 O O . ARG A 1 115 ? -13.120 1.094 -4.936 1.00 63.28 115 ARG A O 1
ATOM 893 N N . ALA A 1 116 ? -12.746 1.947 -6.974 1.00 60.38 116 ALA A N 1
ATOM 894 C CA . ALA A 1 116 ? -12.563 0.658 -7.646 1.00 60.38 116 ALA A CA 1
ATOM 895 C C . ALA A 1 116 ? -11.439 -0.187 -7.006 1.00 60.38 116 ALA A C 1
ATOM 897 O O . ALA A 1 116 ? -11.541 -1.414 -6.939 1.00 60.38 116 ALA A O 1
ATOM 898 N N . PHE A 1 117 ? -10.427 0.473 -6.429 1.00 59.50 117 PHE A N 1
ATOM 899 C CA . PHE A 1 117 ? -9.350 -0.145 -5.649 1.00 59.50 117 PHE A CA 1
ATOM 900 C C . PHE A 1 117 ? -9.845 -0.880 -4.392 1.00 59.50 117 PHE A C 1
ATOM 902 O O . PHE A 1 117 ? -9.261 -1.876 -3.959 1.00 59.50 117 PHE A O 1
ATOM 909 N N . PHE A 1 118 ? -10.931 -0.384 -3.797 1.00 61.59 118 PHE A N 1
ATOM 910 C CA . PHE A 1 118 ? -11.523 -0.924 -2.576 1.00 61.59 118 PHE A CA 1
ATOM 911 C C . PHE A 1 118 ? -12.629 -1.950 -2.857 1.00 61.59 118 PHE A C 1
ATOM 913 O O . PHE A 1 118 ? -12.914 -2.795 -2.011 1.00 61.59 118 PHE A O 1
ATOM 920 N N . GLN A 1 119 ? -13.228 -1.919 -4.048 1.00 60.62 119 GLN A N 1
ATOM 921 C CA . GLN A 1 119 ? -14.333 -2.809 -4.419 1.00 60.62 119 GLN A CA 1
ATOM 922 C C . GLN A 1 119 ? -13.881 -4.131 -5.048 1.00 60.62 119 GLN A C 1
ATOM 924 O O . GLN A 1 119 ? -14.616 -5.112 -4.981 1.00 60.62 119 GLN A O 1
ATOM 929 N N . SER A 1 120 ? -12.685 -4.176 -5.639 1.00 53.59 120 SER A N 1
ATOM 930 C CA . SER A 1 120 ? -12.140 -5.375 -6.282 1.00 53.59 120 SER A CA 1
ATOM 931 C C . SER A 1 120 ? -11.097 -6.059 -5.392 1.00 53.59 120 SER A C 1
ATOM 933 O O . SER A 1 120 ? -10.176 -5.425 -4.873 1.00 53.59 120 SER A O 1
ATOM 935 N N . GLN A 1 121 ? -11.243 -7.370 -5.192 1.00 50.41 121 GLN A N 1
ATOM 936 C CA . GLN A 1 121 ? -10.254 -8.196 -4.500 1.00 50.41 121 GLN A CA 1
ATOM 937 C C . GLN A 1 121 ? -9.347 -8.873 -5.541 1.00 50.41 121 GLN A C 1
ATOM 939 O O . GLN A 1 121 ? -9.849 -9.446 -6.507 1.00 50.41 121 GLN A O 1
ATOM 944 N N . ALA A 1 122 ? -8.021 -8.822 -5.341 1.00 49.94 122 ALA A N 1
ATOM 945 C CA . ALA A 1 122 ? -7.033 -9.571 -6.137 1.00 49.94 122 ALA A CA 1
ATOM 946 C C . ALA A 1 122 ? -7.241 -11.061 -5.895 1.00 49.94 122 ALA A C 1
ATOM 948 O O . ALA A 1 122 ? -6.576 -11.634 -5.036 1.00 49.94 122 ALA A O 1
ATOM 949 N N . LEU A 1 123 ? -8.141 -11.722 -6.611 1.00 47.12 123 LEU A N 1
ATOM 950 C CA . LEU A 1 123 ? -8.249 -13.174 -6.465 1.00 47.12 123 LEU A CA 1
ATOM 951 C C . LEU A 1 123 ? -7.104 -13.906 -7.185 1.00 47.12 123 LEU A C 1
ATOM 953 O O . LEU A 1 123 ? -6.843 -15.066 -6.886 1.00 47.12 123 LEU A O 1
ATOM 957 N N . THR A 1 124 ? -6.393 -13.239 -8.103 1.00 48.66 124 THR A N 1
ATOM 958 C CA . THR A 1 124 ? -5.474 -13.900 -9.049 1.00 48.66 124 THR A CA 1
ATOM 959 C C . THR A 1 124 ? -4.047 -13.357 -9.073 1.00 48.66 124 THR A C 1
ATOM 961 O O . THR A 1 124 ? -3.232 -13.861 -9.846 1.00 48.66 124 THR A O 1
ATOM 964 N N . LEU A 1 125 ? -3.712 -12.353 -8.257 1.00 50.22 125 LEU A N 1
ATOM 965 C CA . LEU A 1 125 ? -2.373 -11.755 -8.246 1.00 50.22 125 LEU A CA 1
ATOM 966 C C . LEU A 1 125 ? -1.560 -12.202 -7.026 1.00 50.22 125 LEU A C 1
ATOM 968 O O . LEU A 1 125 ? -2.124 -12.429 -5.953 1.00 50.22 125 LEU A O 1
ATOM 972 N N . PRO A 1 126 ? -0.232 -12.356 -7.169 1.00 49.19 126 PRO A N 1
ATOM 973 C CA . PRO A 1 126 ? 0.609 -12.812 -6.075 1.00 49.19 126 PRO A CA 1
ATOM 974 C C . PRO A 1 126 ? 0.546 -11.834 -4.895 1.00 49.19 126 PRO A C 1
ATOM 976 O O . PRO A 1 126 ? 0.686 -10.628 -5.065 1.00 49.19 126 PRO A O 1
ATOM 979 N N . ILE A 1 127 ? 0.455 -12.369 -3.674 1.00 56.19 127 ILE A N 1
ATOM 980 C CA . ILE A 1 127 ? 0.481 -11.616 -2.398 1.00 56.19 127 ILE A CA 1
ATOM 981 C C . ILE A 1 127 ? 1.881 -11.000 -2.129 1.00 56.19 127 ILE A C 1
ATOM 983 O O . ILE A 1 127 ? 2.174 -10.473 -1.059 1.00 56.19 127 ILE A O 1
ATOM 987 N N . LYS A 1 128 ? 2.805 -11.089 -3.092 1.00 65.69 128 LYS A N 1
ATOM 988 C CA . LYS A 1 128 ? 4.184 -10.613 -2.966 1.00 65.69 128 LYS A CA 1
ATOM 989 C C . LYS A 1 128 ? 4.303 -9.209 -3.566 1.00 65.69 128 LYS A C 1
ATOM 991 O O . LYS A 1 128 ? 3.723 -8.972 -4.623 1.00 65.69 128 LYS A O 1
ATOM 996 N N . PRO A 1 129 ? 5.082 -8.302 -2.946 1.00 66.19 129 PRO A N 1
ATOM 997 C CA . PRO A 1 129 ? 5.363 -7.000 -3.529 1.00 66.19 129 PRO A CA 1
ATOM 998 C C . PRO A 1 129 ? 5.938 -7.117 -4.935 1.00 66.19 129 PRO A C 1
ATOM 1000 O O . PRO A 1 129 ? 6.847 -7.917 -5.169 1.00 66.19 129 PRO A O 1
ATOM 1003 N N . LEU A 1 130 ? 5.436 -6.284 -5.840 1.00 67.88 130 LEU A N 1
ATOM 1004 C CA . LEU A 1 130 ? 5.963 -6.168 -7.184 1.00 67.88 130 LEU A CA 1
ATOM 1005 C C . LEU A 1 130 ? 6.836 -4.921 -7.296 1.00 67.88 130 LEU A C 1
ATOM 1007 O O . LEU A 1 130 ? 6.386 -3.797 -7.066 1.00 67.88 130 LEU A O 1
ATOM 1011 N N . TYR A 1 131 ? 8.098 -5.120 -7.659 1.00 69.50 131 TYR A N 1
ATOM 1012 C CA . TYR A 1 131 ? 9.069 -4.040 -7.770 1.00 69.50 131 TYR A CA 1
ATOM 1013 C C . TYR A 1 131 ? 9.240 -3.603 -9.223 1.00 69.50 131 TYR A C 1
ATOM 1015 O O . TYR A 1 131 ? 9.335 -4.432 -10.121 1.00 69.50 131 TYR A O 1
ATOM 1023 N N . VAL A 1 132 ? 9.304 -2.286 -9.440 1.00 63.34 132 VAL A N 1
ATOM 1024 C CA . VAL A 1 132 ? 9.490 -1.679 -10.775 1.00 63.34 132 VAL A CA 1
ATOM 1025 C C . VAL A 1 132 ? 10.887 -1.951 -11.342 1.00 63.34 132 VAL A C 1
ATOM 1027 O O . VAL A 1 132 ? 11.082 -1.923 -12.551 1.00 63.34 132 VAL A O 1
ATOM 1030 N N . ARG A 1 133 ? 11.872 -2.232 -10.481 1.00 61.81 133 ARG A N 1
ATOM 1031 C CA . ARG A 1 133 ? 13.244 -2.533 -10.892 1.00 61.81 133 ARG A CA 1
ATOM 1032 C C . ARG A 1 133 ? 13.678 -3.887 -10.322 1.00 61.81 133 ARG A C 1
ATOM 1034 O O . ARG A 1 133 ? 13.496 -4.095 -9.117 1.00 61.81 133 ARG A O 1
ATOM 1041 N N . PRO A 1 134 ? 14.262 -4.788 -11.134 1.00 56.38 134 PRO A N 1
ATOM 1042 C CA . PRO A 1 134 ? 14.984 -5.938 -10.601 1.00 56.38 134 PRO A CA 1
ATOM 1043 C C . PRO A 1 134 ? 16.217 -5.468 -9.806 1.00 56.38 134 PRO A C 1
ATOM 1045 O O . PRO A 1 134 ? 16.634 -4.317 -9.948 1.00 56.38 134 PRO A O 1
ATOM 1048 N N . PRO A 1 135 ? 16.827 -6.327 -8.973 1.00 58.78 135 PRO A N 1
ATOM 1049 C CA . PRO A 1 135 ? 18.119 -6.020 -8.368 1.00 58.78 135 PRO A CA 1
ATOM 1050 C C . PRO A 1 135 ? 19.126 -5.625 -9.459 1.00 58.78 135 PRO A C 1
ATOM 1052 O O . PRO A 1 135 ? 19.396 -6.410 -10.363 1.00 58.78 135 PRO A O 1
ATOM 1055 N N . ASP A 1 136 ? 19.663 -4.409 -9.385 1.00 63.31 136 ASP A N 1
ATOM 1056 C CA . ASP A 1 136 ? 20.646 -3.854 -10.326 1.00 63.31 136 ASP A CA 1
ATOM 1057 C C . ASP A 1 136 ? 22.092 -4.034 -9.834 1.00 63.31 136 ASP A C 1
ATOM 1059 O O . ASP A 1 136 ? 23.035 -3.477 -10.397 1.00 63.31 136 ASP A O 1
ATOM 1063 N N . ALA A 1 137 ? 22.279 -4.849 -8.793 1.00 67.81 137 ALA A N 1
ATOM 1064 C CA . ALA A 1 137 ? 23.587 -5.209 -8.275 1.00 67.81 137 ALA A CA 1
ATOM 1065 C C . ALA A 1 137 ? 24.351 -6.063 -9.299 1.00 67.81 137 ALA A C 1
ATOM 1067 O O . ALA A 1 137 ? 23.999 -7.213 -9.561 1.00 67.81 137 ALA A O 1
ATOM 1068 N N . ILE A 1 138 ? 25.429 -5.503 -9.845 1.00 72.81 138 ILE A N 1
ATOM 1069 C CA . ILE A 1 138 ? 26.363 -6.204 -10.728 1.00 72.81 138 ILE A CA 1
ATOM 1070 C C . ILE A 1 138 ? 27.565 -6.641 -9.889 1.00 72.81 138 ILE A C 1
ATOM 1072 O O . ILE A 1 138 ? 28.220 -5.812 -9.255 1.00 72.81 138 ILE A O 1
ATOM 1076 N N . ALA A 1 139 ? 27.865 -7.941 -9.880 1.00 74.06 139 ALA A N 1
ATOM 1077 C CA . ALA A 1 139 ? 29.103 -8.431 -9.286 1.00 74.06 139 ALA A CA 1
ATOM 1078 C C . ALA A 1 139 ? 30.305 -7.928 -10.113 1.00 74.06 139 ALA A C 1
ATOM 1080 O O . ALA A 1 139 ? 30.255 -7.992 -11.344 1.00 74.06 139 ALA A O 1
ATOM 1081 N N . PRO A 1 140 ? 31.388 -7.434 -9.486 1.00 75.62 140 PRO A N 1
ATOM 1082 C CA . PRO A 1 140 ? 32.592 -7.068 -10.226 1.00 75.62 140 PRO A CA 1
ATOM 1083 C C . PRO A 1 140 ? 33.163 -8.300 -10.947 1.00 75.62 140 PRO A C 1
ATOM 1085 O O . PRO A 1 140 ? 33.175 -9.393 -10.384 1.00 75.62 140 PRO A O 1
ATOM 1088 N N . ALA A 1 141 ? 33.648 -8.120 -12.183 1.00 78.88 141 ALA A N 1
ATOM 1089 C CA . ALA A 1 141 ? 34.146 -9.211 -13.033 1.00 78.88 141 ALA A CA 1
ATOM 1090 C C . ALA A 1 141 ? 35.299 -10.006 -12.387 1.00 78.88 141 ALA A C 1
ATOM 1092 O O . ALA A 1 141 ? 35.392 -11.216 -12.570 1.00 78.88 141 ALA A O 1
ATOM 1093 N N . LEU A 1 142 ? 36.130 -9.332 -11.586 1.00 80.75 142 LEU A N 1
ATOM 1094 C CA . LEU A 1 142 ? 37.032 -9.938 -10.614 1.00 80.75 142 LEU A CA 1
ATOM 1095 C C . LEU A 1 142 ? 37.076 -9.033 -9.378 1.00 80.75 142 LEU A C 1
ATOM 1097 O O . LEU A 1 142 ? 37.170 -7.809 -9.522 1.00 80.75 142 LEU A O 1
ATOM 1101 N N . PRO A 1 143 ? 37.018 -9.586 -8.163 1.00 78.06 143 PRO A N 1
ATOM 1102 C CA . PRO A 1 143 ? 37.168 -8.773 -6.978 1.00 78.06 143 PRO A CA 1
ATOM 1103 C C . PRO A 1 143 ? 38.626 -8.296 -6.803 1.00 78.06 143 PRO A C 1
ATOM 1105 O O . PRO A 1 143 ? 39.552 -9.041 -7.133 1.00 78.06 143 PRO A O 1
ATOM 1108 N N . PRO A 1 144 ? 38.859 -7.102 -6.216 1.00 76.31 144 PRO A N 1
ATOM 1109 C CA . PRO A 1 144 ? 40.190 -6.488 -6.103 1.00 76.31 144 PRO A CA 1
ATOM 1110 C C . PRO A 1 144 ? 41.257 -7.366 -5.427 1.00 76.31 144 PRO A C 1
ATOM 1112 O O . PRO A 1 144 ? 42.449 -7.223 -5.697 1.00 76.31 144 PRO A O 1
ATOM 1115 N N . TRP A 1 145 ? 40.834 -8.286 -4.555 1.00 81.81 145 TRP A N 1
ATOM 1116 C CA . TRP A 1 145 ? 41.705 -9.206 -3.817 1.00 81.81 145 TRP A CA 1
ATOM 1117 C C . TRP A 1 145 ? 42.167 -10.431 -4.624 1.00 81.81 145 TRP A C 1
ATOM 1119 O O . TRP A 1 145 ? 42.946 -11.227 -4.111 1.00 81.81 145 TRP A O 1
ATOM 1129 N N . LEU A 1 146 ? 41.706 -10.594 -5.869 1.00 78.62 146 LEU A N 1
ATOM 1130 C CA . LEU A 1 146 ? 42.160 -11.637 -6.800 1.00 78.62 146 LEU A CA 1
ATOM 1131 C C . LEU A 1 146 ? 43.009 -11.077 -7.961 1.00 78.62 146 LEU A C 1
ATOM 1133 O O . LEU A 1 146 ? 43.401 -11.832 -8.844 1.00 78.62 146 LEU A O 1
ATOM 1137 N N . THR A 1 147 ? 43.307 -9.771 -7.965 1.00 71.75 147 THR A N 1
ATOM 1138 C CA . THR A 1 147 ? 44.028 -9.062 -9.048 1.00 71.75 147 THR A CA 1
ATOM 1139 C C . THR A 1 147 ? 45.521 -8.814 -8.792 1.00 71.75 147 THR A C 1
ATOM 1141 O O . THR A 1 147 ? 46.155 -8.119 -9.580 1.00 71.75 147 THR A O 1
ATOM 1144 N N . GLN A 1 148 ? 46.106 -9.348 -7.715 1.00 70.75 148 GLN A N 1
ATOM 1145 C CA . GLN A 1 148 ? 47.545 -9.212 -7.450 1.00 70.75 148 GLN A CA 1
ATOM 1146 C C . GLN A 1 148 ? 48.296 -10.478 -7.890 1.00 70.75 148 GLN A C 1
ATOM 1148 O O . GLN A 1 148 ? 48.301 -11.477 -7.174 1.00 70.75 148 GLN A O 1
ATOM 1153 N N . THR A 1 149 ? 48.923 -10.411 -9.065 1.00 62.28 149 THR A N 1
ATOM 1154 C CA . THR A 1 149 ? 50.044 -11.270 -9.494 1.00 62.28 149 THR A CA 1
ATOM 1155 C C . THR A 1 149 ? 51.229 -10.395 -9.832 1.00 62.28 149 THR A C 1
ATOM 1157 O O . THR A 1 149 ? 50.989 -9.384 -10.532 1.00 62.28 149 THR A O 1
#

pLDDT: mean 70.45, std 17.04, range [39.62, 96.44]

Foldseek 3Di:
DVVVVVVVVCVVVVHDLQPDAEAEAALDQDAPVCSVVRVVVRVVSCVVSVHYYHYDHQQCDDDDPVRWWSHWDDDPQWIWTATADPVADPDPDRTDTDRDDPTDDLVVDPVRDPCSRVVDDCPGDDPHRNYPDDPPDDDPPDDPVVPDD

Radius of gyration: 19.31 Å; chains: 1; bounding box: 65×37×43 Å

Secondary structure (DSSP, 8-state):
-HHHHHHHHHHHHT--GGG---EEEE--SB-HHHHHHHHHHHHHHHHHHT--EEEE-GGG----TTS----EEE-SS-EEEE---TT-S-SS--EEEES--SPPPGGG-TT--TTHHHH---SSS-SSPPBSS----PPPSS-GGG---